Protein AF-A0AAD7HJR0-F1 (afdb_monomer)

pLDDT: mean 85.89, std 12.29, range [31.34, 96.12]

Sequence (100 aa):
TNGEIKRSKAPTATEIEALVQCRLSRERDNDGNELEFGEEWKIEKIDGWLRRLFPELFEYLDTCYGSDECHWVLVKKERQQVFVIKRQTYTGTDLVAAKG

Structure (mmCIF, N/CA/C/O backbone):
data_AF-A0AAD7HJR0-F1
#
_entry.id   AF-A0AAD7HJR0-F1
#
loop_
_atom_site.group_PDB
_atom_site.id
_atom_site.type_symbol
_atom_site.label_atom_id
_atom_site.label_alt_id
_atom_site.label_comp_id
_atom_site.label_asym_id
_atom_site.label_entity_id
_atom_site.label_seq_id
_atom_site.pdbx_PDB_ins_code
_atom_site.Cartn_x
_atom_site.Cartn_y
_atom_site.Cartn_z
_atom_site.occupancy
_atom_site.B_iso_or_equiv
_atom_site.auth_seq_id
_atom_site.auth_comp_id
_atom_site.auth_asym_id
_atom_site.auth_atom_id
_atom_site.pdbx_PDB_model_num
ATOM 1 N N . THR A 1 1 ? -12.456 -10.454 -13.459 1.00 31.34 1 THR A N 1
ATOM 2 C CA . THR A 1 1 ? -13.294 -9.813 -12.423 1.00 31.34 1 THR A CA 1
ATOM 3 C C . THR A 1 1 ? -12.566 -8.557 -12.011 1.00 31.34 1 THR A C 1
ATOM 5 O O . THR A 1 1 ? -11.606 -8.645 -11.264 1.00 31.34 1 THR A O 1
ATOM 8 N N . ASN A 1 2 ? -12.894 -7.417 -12.619 1.00 36.66 2 ASN A N 1
ATOM 9 C CA . ASN A 1 2 ? -12.124 -6.188 -12.423 1.00 36.66 2 ASN A CA 1
ATOM 10 C C . ASN A 1 2 ? -12.382 -5.687 -11.003 1.00 36.66 2 ASN A C 1
ATOM 12 O O . ASN A 1 2 ? -13.543 -5.497 -10.646 1.00 36.66 2 ASN A O 1
ATOM 16 N N . GLY A 1 3 ? -11.323 -5.546 -10.202 1.00 41.50 3 GLY A N 1
ATOM 17 C CA . GLY A 1 3 ? -11.334 -5.079 -8.812 1.00 41.50 3 GLY A CA 1
ATOM 18 C C . GLY A 1 3 ? -11.788 -3.626 -8.666 1.00 41.50 3 GLY A C 1
ATOM 19 O O . GLY A 1 3 ? -11.082 -2.791 -8.112 1.00 41.50 3 GLY A O 1
ATOM 20 N N . GLU A 1 4 ? -12.961 -3.302 -9.199 1.00 49.75 4 GLU A N 1
ATOM 21 C CA . GLU A 1 4 ? -13.607 -2.022 -9.002 1.00 49.75 4 GLU A CA 1
ATOM 22 C C . GLU A 1 4 ? -14.004 -1.921 -7.535 1.00 49.75 4 GLU A C 1
ATOM 24 O O . GLU A 1 4 ? -14.674 -2.800 -6.982 1.00 49.75 4 GLU A O 1
ATOM 29 N N . ILE A 1 5 ? -13.555 -0.844 -6.894 1.00 58.44 5 ILE A N 1
ATOM 30 C CA . ILE A 1 5 ? -13.918 -0.496 -5.527 1.00 58.44 5 ILE A CA 1
ATOM 31 C C . ILE A 1 5 ? -15.451 -0.358 -5.481 1.00 58.44 5 ILE A C 1
ATOM 33 O O . ILE A 1 5 ? -16.008 0.681 -5.824 1.00 58.44 5 ILE A O 1
ATOM 37 N N . LYS A 1 6 ? -16.150 -1.429 -5.075 1.00 51.91 6 LYS A N 1
ATOM 38 C CA . LYS A 1 6 ? -17.627 -1.514 -5.071 1.00 51.91 6 LYS A CA 1
ATOM 39 C C . LYS A 1 6 ? -18.287 -0.489 -4.149 1.00 51.91 6 LYS A C 1
ATOM 41 O O . LYS A 1 6 ? -19.475 -0.207 -4.270 1.00 51.91 6 LYS A O 1
ATOM 46 N N . ARG A 1 7 ? -17.523 0.034 -3.194 1.00 58.72 7 ARG A N 1
ATOM 47 C CA . ARG A 1 7 ? -17.920 1.096 -2.279 1.00 58.72 7 ARG A CA 1
ATOM 48 C C . ARG A 1 7 ? -16.790 2.102 -2.300 1.00 58.72 7 ARG A C 1
ATOM 50 O O . ARG A 1 7 ? -15.808 1.911 -1.599 1.00 58.72 7 ARG A O 1
ATOM 57 N N . SER A 1 8 ? -16.912 3.154 -3.102 1.00 68.31 8 SER A N 1
ATOM 58 C CA . SER A 1 8 ? -15.947 4.260 -3.192 1.00 68.31 8 SER A CA 1
ATOM 59 C C . SER A 1 8 ? -15.805 5.049 -1.884 1.00 68.31 8 SER A C 1
ATOM 61 O O . SER A 1 8 ? -15.351 6.183 -1.910 1.00 68.31 8 SER A O 1
ATOM 63 N N . LYS A 1 9 ? -16.215 4.487 -0.742 1.00 79.19 9 LYS A N 1
ATOM 64 C CA . LYS A 1 9 ? -16.154 5.084 0.581 1.00 79.19 9 LYS A CA 1
ATOM 65 C C . LYS A 1 9 ? -14.892 4.602 1.288 1.00 79.19 9 LYS A C 1
ATOM 67 O O . LYS A 1 9 ? -14.610 3.407 1.304 1.00 79.19 9 LYS A O 1
ATOM 72 N N . ALA A 1 10 ? -14.168 5.528 1.900 1.00 80.88 10 A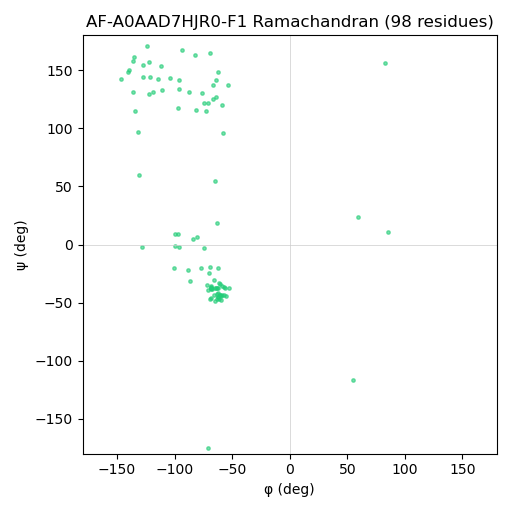LA A N 1
ATOM 73 C CA . ALA A 1 10 ? -13.035 5.198 2.751 1.00 80.88 10 ALA A CA 1
ATOM 74 C C . ALA A 1 10 ? -13.500 4.401 3.984 1.00 80.88 10 ALA A C 1
ATOM 76 O O . ALA A 1 10 ? -14.552 4.740 4.543 1.00 80.88 10 ALA A O 1
ATOM 77 N N . PRO A 1 11 ? -12.728 3.392 4.430 1.00 83.12 11 PRO A N 1
ATOM 78 C CA . PRO A 1 11 ? -12.978 2.727 5.700 1.00 83.12 11 PRO A CA 1
ATOM 79 C C . PRO A 1 11 ? -13.049 3.745 6.845 1.00 83.12 11 PRO A C 1
ATOM 81 O O . PRO A 1 11 ? -12.266 4.697 6.915 1.00 83.12 11 PRO A O 1
ATOM 84 N N . THR A 1 12 ? -14.015 3.558 7.733 1.00 85.44 12 THR A N 1
ATOM 85 C CA . THR A 1 12 ? -14.109 4.255 9.018 1.00 85.44 12 THR A CA 1
ATOM 86 C C . THR A 1 12 ? -13.003 3.787 9.967 1.00 85.44 12 THR A C 1
ATOM 88 O O . THR A 1 12 ? -12.405 2.738 9.750 1.00 85.44 12 THR A O 1
ATOM 91 N N . ALA A 1 13 ? -12.746 4.530 11.049 1.00 84.94 13 ALA A N 1
ATOM 92 C CA . ALA A 1 13 ? -11.736 4.144 12.042 1.00 84.94 13 ALA A CA 1
ATOM 93 C C . ALA A 1 13 ? -11.982 2.731 12.606 1.00 84.94 13 ALA A C 1
ATOM 95 O O . ALA A 1 13 ? -11.073 1.911 12.625 1.00 84.94 13 ALA A O 1
ATOM 96 N N . THR A 1 14 ? -13.232 2.404 12.943 1.00 87.56 14 THR A N 1
ATOM 97 C CA . THR A 1 14 ? -13.618 1.068 13.423 1.00 87.56 14 THR A CA 1
ATOM 98 C C . THR A 1 14 ? -13.390 -0.027 12.374 1.00 87.56 14 THR A C 1
ATOM 100 O O . THR A 1 14 ? -12.973 -1.131 12.712 1.00 87.56 14 THR A O 1
ATOM 103 N N . GLU A 1 15 ? -13.635 0.258 11.090 1.00 87.88 15 GLU A N 1
ATOM 104 C CA . GLU A 1 15 ? -13.332 -0.693 10.011 1.00 87.88 15 GLU A CA 1
ATOM 105 C C . GLU A 1 15 ? -11.817 -0.879 9.842 1.00 87.88 15 GLU A C 1
ATOM 107 O O . GLU A 1 15 ? -11.373 -2.000 9.611 1.00 87.88 15 GLU A O 1
ATOM 112 N N . ILE A 1 16 ? -11.016 0.181 10.002 1.00 85.88 16 ILE A N 1
ATOM 113 C CA . ILE A 1 16 ? -9.548 0.088 9.972 1.00 85.88 16 ILE A CA 1
ATOM 114 C C . ILE A 1 16 ? -9.046 -0.778 11.129 1.00 85.88 16 ILE A C 1
ATOM 116 O O . ILE A 1 16 ? -8.254 -1.684 10.889 1.00 85.88 16 ILE A O 1
ATOM 120 N N . GLU A 1 17 ? -9.532 -0.563 12.352 1.00 88.06 17 GLU A N 1
ATOM 121 C CA . GLU A 1 17 ? -9.165 -1.375 13.521 1.00 88.06 17 GLU A CA 1
ATOM 122 C C . GLU A 1 17 ? -9.475 -2.863 13.302 1.00 88.06 17 GLU A C 1
ATOM 124 O O . GLU A 1 17 ? -8.632 -3.722 13.567 1.00 88.06 17 GLU A O 1
ATOM 129 N N . ALA A 1 18 ? -10.649 -3.178 12.745 1.00 88.31 18 ALA A N 1
ATOM 130 C CA . ALA A 1 18 ? -11.009 -4.550 12.394 1.00 88.31 18 ALA A CA 1
ATOM 131 C C . ALA A 1 18 ? -10.061 -5.140 11.332 1.00 88.31 18 ALA A C 1
ATOM 133 O O . ALA A 1 18 ? -9.619 -6.282 11.454 1.00 88.31 18 ALA A O 1
ATOM 134 N N . LEU A 1 19 ? -9.689 -4.359 10.312 1.00 88.50 19 LEU A N 1
ATOM 135 C CA . LEU A 1 19 ? -8.717 -4.786 9.302 1.00 88.50 19 LEU A CA 1
ATOM 136 C C . LEU A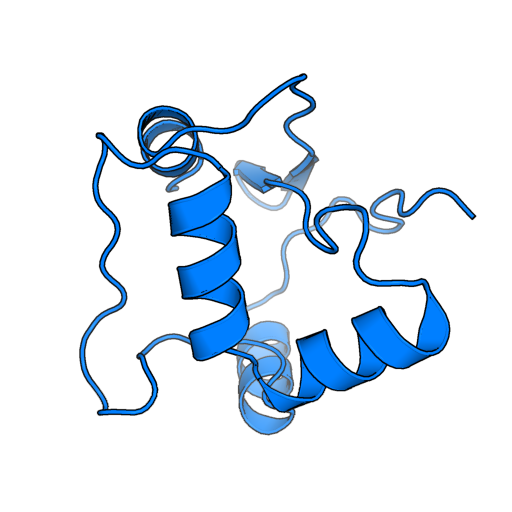 1 19 ? -7.325 -5.013 9.903 1.00 88.50 19 LEU A C 1
ATOM 138 O O . LEU A 1 19 ? -6.658 -5.971 9.515 1.00 88.50 19 LEU A O 1
ATOM 142 N N . VAL A 1 20 ? -6.893 -4.191 10.864 1.00 87.62 20 VAL A N 1
ATOM 143 C CA . VAL A 1 20 ? -5.630 -4.392 11.594 1.00 87.62 20 VAL A CA 1
ATOM 144 C C . VAL A 1 20 ? -5.665 -5.715 12.365 1.00 87.62 20 VAL A C 1
ATOM 146 O O . VAL A 1 20 ? -4.723 -6.500 12.262 1.00 87.62 20 VAL A O 1
ATOM 149 N N . GLN A 1 21 ? -6.764 -6.021 13.064 1.00 86.75 21 GLN A N 1
ATOM 150 C CA . GLN A 1 21 ? -6.934 -7.303 13.768 1.00 86.75 21 GLN A CA 1
ATOM 151 C C . GLN A 1 21 ? -6.877 -8.508 12.819 1.00 86.75 21 GLN A C 1
ATOM 153 O O . GLN A 1 21 ? -6.339 -9.555 13.175 1.00 86.75 21 GLN A O 1
ATOM 158 N N . CYS A 1 22 ? -7.377 -8.349 11.592 1.00 86.06 22 CYS A N 1
ATOM 159 C CA . CYS A 1 22 ? -7.305 -9.363 10.543 1.00 86.06 22 CYS A CA 1
ATOM 160 C C . CYS A 1 22 ? -5.986 -9.355 9.748 1.00 86.06 22 CYS A C 1
ATOM 162 O O . CYS A 1 22 ? -5.881 -10.104 8.781 1.00 86.06 22 CYS A O 1
ATOM 164 N N . ARG A 1 23 ? -4.991 -8.532 10.117 1.00 85.31 23 ARG A N 1
ATOM 165 C CA . ARG A 1 23 ? -3.715 -8.354 9.387 1.00 85.31 23 ARG A CA 1
ATOM 166 C C . ARG A 1 23 ? -3.874 -7.864 7.938 1.00 85.31 23 ARG A C 1
ATOM 168 O O . ARG A 1 23 ? -2.990 -8.062 7.111 1.00 85.31 23 ARG A O 1
ATOM 175 N N . LEU A 1 24 ? -4.987 -7.198 7.638 1.00 86.62 24 LEU A N 1
ATOM 176 C CA . LEU A 1 24 ? -5.317 -6.614 6.331 1.00 86.62 24 LEU A CA 1
ATOM 177 C C . LEU A 1 24 ? -5.054 -5.101 6.268 1.00 86.62 24 LEU A C 1
ATOM 179 O O . LEU A 1 24 ? -5.265 -4.475 5.234 1.00 86.62 24 LEU A O 1
ATOM 183 N N . SER A 1 25 ? -4.598 -4.509 7.372 1.00 89.94 25 SER A N 1
ATOM 184 C CA . SER A 1 25 ? -4.127 -3.127 7.459 1.00 89.94 25 SER A CA 1
ATOM 185 C C . SER A 1 25 ? -2.891 -3.063 8.356 1.00 89.94 25 SER A C 1
ATOM 187 O O . SER A 1 25 ? -2.736 -3.879 9.269 1.00 89.94 25 SER A O 1
ATOM 189 N N . ARG A 1 26 ? -2.001 -2.103 8.093 1.00 88.75 26 ARG A N 1
ATOM 190 C CA . ARG A 1 26 ? -0.760 -1.876 8.843 1.00 88.75 26 ARG A CA 1
ATOM 191 C C . ARG A 1 26 ? -0.589 -0.386 9.105 1.00 88.75 26 ARG A C 1
ATOM 193 O O . ARG A 1 26 ? -0.667 0.411 8.178 1.00 88.75 26 ARG A O 1
ATOM 200 N N . GLU A 1 27 ? -0.306 -0.040 10.356 1.00 88.31 27 GLU A N 1
ATOM 201 C CA . GLU A 1 27 ? 0.150 1.303 10.755 1.00 88.31 27 GLU A CA 1
ATOM 202 C C . GLU A 1 27 ? 1.668 1.352 10.976 1.00 88.31 27 GLU A C 1
ATOM 204 O O . GLU A 1 27 ? 2.276 2.418 10.952 1.00 88.31 27 GLU A O 1
ATOM 209 N N . ARG A 1 28 ? 2.275 0.180 11.193 1.00 90.38 28 ARG A N 1
ATOM 210 C CA . ARG A 1 28 ? 3.700 -0.035 11.446 1.00 90.38 28 ARG A CA 1
ATOM 211 C C . ARG A 1 28 ? 4.190 -1.232 10.644 1.00 90.38 28 ARG A C 1
ATOM 213 O O . ARG A 1 28 ? 3.385 -2.088 10.256 1.00 90.38 28 ARG A O 1
ATOM 220 N N . ASP A 1 29 ? 5.492 -1.287 10.402 1.00 90.00 29 ASP A N 1
ATOM 221 C CA . ASP A 1 29 ? 6.125 -2.443 9.769 1.00 90.00 29 ASP A CA 1
ATOM 222 C C . ASP A 1 29 ? 6.157 -3.672 10.708 1.00 90.00 29 ASP A C 1
ATOM 224 O O . ASP A 1 29 ? 5.577 -3.675 11.798 1.00 90.00 29 ASP A O 1
ATOM 228 N N . ASN A 1 30 ? 6.802 -4.758 10.272 1.00 85.69 30 ASN A N 1
ATOM 229 C CA . ASN A 1 30 ? 6.917 -5.980 11.078 1.00 85.69 30 ASN A CA 1
ATOM 230 C C . ASN A 1 30 ? 7.831 -5.824 12.303 1.00 85.69 30 ASN A C 1
ATOM 232 O O . ASN A 1 30 ? 7.722 -6.623 13.230 1.00 85.69 30 ASN A O 1
ATOM 236 N N . ASP A 1 31 ? 8.695 -4.811 12.307 1.00 88.38 31 ASP A N 1
ATOM 237 C CA . ASP A 1 31 ? 9.655 -4.517 13.369 1.00 88.38 31 ASP A CA 1
ATOM 238 C C . ASP A 1 31 ? 9.111 -3.453 14.350 1.00 88.38 31 ASP A C 1
ATOM 240 O O . ASP A 1 31 ? 9.744 -3.133 15.355 1.00 88.38 31 ASP A O 1
ATOM 244 N N . GLY A 1 32 ? 7.906 -2.928 14.095 1.00 89.00 32 GLY A N 1
ATOM 245 C CA . GLY A 1 32 ? 7.243 -1.919 14.917 1.00 89.00 32 GLY A CA 1
ATOM 246 C C . GLY A 1 32 ? 7.644 -0.476 14.598 1.00 89.00 32 GLY A C 1
ATOM 247 O O . GLY A 1 32 ? 7.267 0.424 15.359 1.00 89.00 32 GLY A O 1
ATOM 248 N N . ASN A 1 33 ? 8.358 -0.238 13.498 1.00 90.69 33 ASN A N 1
ATOM 249 C CA . ASN A 1 33 ? 8.725 1.096 13.029 1.00 90.69 33 ASN A CA 1
ATOM 250 C C . ASN A 1 33 ? 7.587 1.749 12.239 1.00 90.69 33 ASN A C 1
ATOM 252 O O . ASN A 1 33 ? 6.648 1.087 11.783 1.00 90.69 33 ASN A O 1
ATOM 256 N N . GLU A 1 34 ? 7.680 3.067 12.072 1.00 91.88 34 GLU A N 1
ATOM 257 C CA . GLU A 1 34 ? 6.781 3.809 11.192 1.00 91.88 34 GLU A CA 1
ATOM 258 C C . GLU A 1 34 ? 6.932 3.346 9.738 1.00 91.88 34 GLU A C 1
ATOM 260 O O . GLU A 1 34 ? 7.999 2.922 9.293 1.00 91.88 34 GLU A O 1
ATOM 265 N N . LEU A 1 35 ? 5.831 3.407 8.989 1.00 91.56 35 LEU A N 1
ATOM 266 C CA . LEU A 1 35 ? 5.845 3.073 7.572 1.00 91.56 35 LEU A CA 1
ATOM 267 C C . LEU A 1 35 ? 6.547 4.177 6.778 1.00 91.56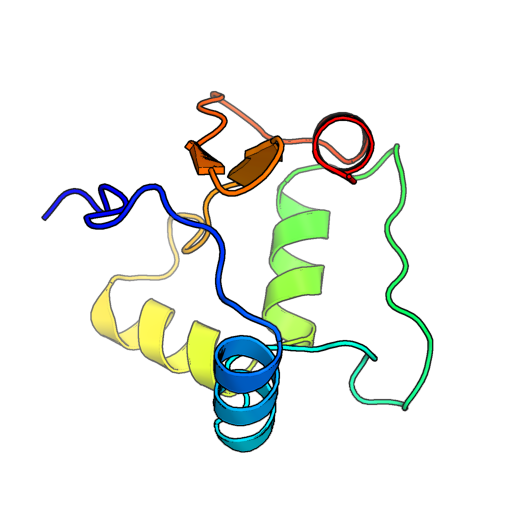 35 LEU A C 1
ATOM 269 O O . LEU A 1 35 ? 6.037 5.290 6.652 1.00 91.56 35 LEU A O 1
ATOM 273 N N . GLU A 1 36 ? 7.683 3.830 6.185 1.00 90.94 36 GLU A N 1
ATOM 274 C CA . GLU A 1 36 ? 8.476 4.729 5.353 1.00 90.94 36 GLU A CA 1
ATOM 275 C C . GLU A 1 36 ? 8.503 4.262 3.895 1.00 90.94 36 GLU A C 1
ATOM 277 O O . GLU A 1 36 ? 8.585 3.067 3.600 1.00 90.94 36 GLU A O 1
ATOM 282 N N . PHE A 1 37 ? 8.466 5.228 2.977 1.00 91.50 37 PHE A N 1
ATOM 283 C CA . PHE A 1 37 ? 8.660 5.015 1.547 1.00 91.50 37 PHE A CA 1
ATOM 284 C C . PHE A 1 37 ? 9.492 6.153 0.948 1.00 91.50 37 PHE A C 1
ATOM 286 O O . PHE A 1 37 ? 9.433 7.288 1.421 1.00 91.50 37 PHE A O 1
ATOM 293 N N . GLY A 1 38 ? 10.276 5.843 -0.085 1.00 92.31 38 GLY A N 1
ATOM 294 C CA . GLY A 1 38 ? 11.121 6.808 -0.792 1.00 92.31 38 GLY A CA 1
ATOM 295 C C . GLY A 1 38 ? 10.440 7.348 -2.044 1.00 92.31 38 GLY A C 1
ATOM 296 O O . GLY A 1 38 ? 9.765 6.607 -2.761 1.00 92.31 38 GLY A O 1
ATOM 297 N N . GLU A 1 39 ? 10.621 8.636 -2.330 1.00 94.25 39 GLU A N 1
ATOM 298 C CA . GLU A 1 39 ? 10.075 9.279 -3.531 1.00 94.25 39 GLU A CA 1
ATOM 299 C C . GLU A 1 39 ? 10.720 8.727 -4.816 1.00 94.25 39 GLU A C 1
ATOM 301 O O . GLU A 1 39 ? 10.070 8.601 -5.854 1.00 94.25 39 GLU A O 1
ATOM 306 N N . GLU A 1 40 ? 11.979 8.307 -4.723 1.00 95.62 40 GLU A N 1
ATOM 307 C CA . GLU A 1 40 ? 12.775 7.717 -5.797 1.00 95.62 40 GLU A CA 1
ATOM 308 C C . GLU A 1 40 ? 12.395 6.266 -6.134 1.00 95.62 40 GLU A C 1
ATOM 310 O O . GLU A 1 40 ? 12.974 5.662 -7.044 1.00 95.62 40 GLU A O 1
ATOM 315 N N . TRP A 1 41 ? 11.447 5.675 -5.400 1.00 96.12 41 TRP A N 1
ATOM 316 C CA . TRP A 1 41 ? 11.075 4.279 -5.589 1.00 96.12 41 TRP A CA 1
ATOM 317 C C . TRP A 1 41 ? 10.409 4.045 -6.942 1.00 96.12 41 TRP A C 1
ATOM 319 O O . TRP A 1 41 ? 9.534 4.789 -7.388 1.00 96.12 41 TRP A O 1
ATOM 329 N N . LYS A 1 42 ? 10.807 2.944 -7.575 1.00 94.88 42 LYS A N 1
ATOM 330 C CA . LYS A 1 42 ? 10.125 2.370 -8.736 1.00 94.88 42 LYS A CA 1
ATOM 331 C C . LYS A 1 42 ? 9.133 1.299 -8.290 1.00 94.88 42 LYS A C 1
ATOM 333 O O . LYS A 1 42 ? 9.180 0.849 -7.143 1.00 94.88 42 LYS A O 1
ATOM 338 N N . ILE A 1 43 ? 8.268 0.874 -9.208 1.00 94.19 43 ILE A N 1
ATOM 339 C CA . ILE A 1 43 ? 7.186 -0.079 -8.940 1.00 94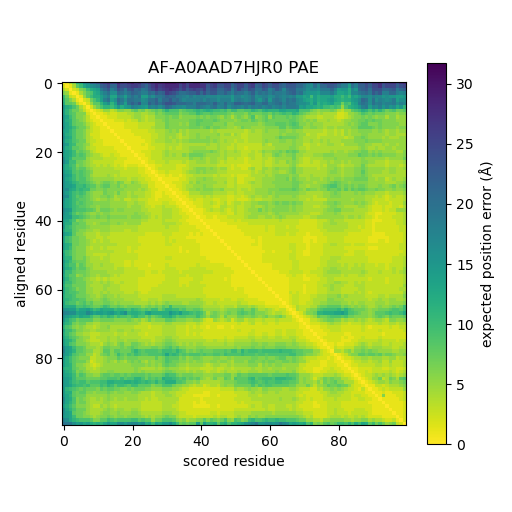.19 43 ILE A CA 1
ATOM 340 C C . ILE A 1 43 ? 7.675 -1.372 -8.275 1.00 94.19 43 ILE A C 1
ATOM 342 O O . ILE A 1 43 ? 7.029 -1.849 -7.351 1.00 94.19 43 ILE A O 1
ATOM 346 N N . GLU A 1 44 ? 8.853 -1.882 -8.641 1.00 94.25 44 GLU A N 1
ATOM 347 C CA . GLU A 1 44 ? 9.412 -3.120 -8.084 1.00 94.25 44 GLU A CA 1
ATOM 348 C C . GLU A 1 44 ? 9.799 -2.951 -6.610 1.00 94.25 44 GLU A C 1
ATOM 350 O O . GLU A 1 44 ? 9.634 -3.856 -5.791 1.00 94.25 44 GLU A O 1
ATOM 355 N N . LYS A 1 45 ? 10.300 -1.762 -6.248 1.00 95.31 45 LYS A N 1
ATOM 356 C CA . LYS A 1 45 ? 10.649 -1.434 -4.863 1.00 95.31 45 LYS A CA 1
ATOM 357 C C . LYS A 1 45 ? 9.395 -1.270 -4.006 1.00 95.31 45 LYS A C 1
ATOM 359 O O . LYS A 1 45 ? 9.392 -1.728 -2.866 1.00 95.31 45 LYS A O 1
ATOM 364 N N . ILE A 1 46 ? 8.348 -0.659 -4.565 1.00 95.31 46 ILE A N 1
ATOM 365 C CA . ILE A 1 46 ? 7.039 -0.507 -3.913 1.00 95.31 46 ILE A CA 1
ATOM 366 C C . ILE A 1 46 ? 6.398 -1.880 -3.695 1.00 95.31 46 ILE A C 1
ATOM 368 O O . ILE A 1 46 ? 5.978 -2.187 -2.582 1.00 95.31 46 ILE A O 1
ATOM 372 N N . ASP A 1 47 ? 6.374 -2.724 -4.725 1.00 95.00 47 ASP A N 1
ATOM 373 C CA . ASP A 1 47 ? 5.806 -4.070 -4.655 1.00 95.00 47 ASP A CA 1
ATOM 374 C C . ASP A 1 47 ? 6.538 -4.936 -3.619 1.00 95.00 47 ASP A C 1
ATOM 376 O O . ASP A 1 47 ? 5.914 -5.507 -2.726 1.00 95.00 47 ASP A O 1
ATOM 380 N N . GLY A 1 48 ? 7.876 -4.934 -3.637 1.00 94.38 48 GLY A N 1
ATOM 381 C CA . GLY A 1 48 ? 8.680 -5.633 -2.633 1.00 94.38 48 GLY A CA 1
ATOM 382 C C . GLY A 1 48 ? 8.469 -5.114 -1.204 1.00 94.38 48 GLY A C 1
ATOM 383 O O . GLY A 1 48 ? 8.520 -5.890 -0.246 1.00 94.38 48 GLY A O 1
ATOM 384 N N . TRP A 1 49 ? 8.209 -3.814 -1.040 1.00 94.69 49 TRP A N 1
AT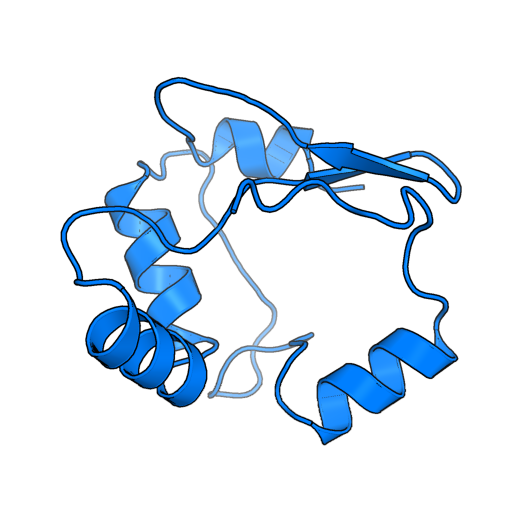OM 385 C CA . TRP A 1 49 ? 7.856 -3.231 0.254 1.00 94.69 49 TRP A CA 1
ATOM 386 C C . TRP A 1 49 ? 6.473 -3.698 0.732 1.00 94.69 49 TRP A C 1
ATOM 388 O O . TRP A 1 49 ? 6.354 -4.165 1.864 1.00 94.69 49 TRP A O 1
ATOM 398 N N . LEU A 1 50 ? 5.452 -3.686 -0.131 1.00 94.31 50 LEU A N 1
ATOM 399 C CA . LEU A 1 50 ? 4.106 -4.176 0.199 1.00 94.31 50 LEU A CA 1
ATOM 400 C C . LEU A 1 50 ? 4.091 -5.675 0.527 1.00 94.31 50 LEU A C 1
ATOM 402 O O . LEU A 1 50 ? 3.485 -6.080 1.521 1.00 94.31 50 LEU A O 1
ATOM 406 N N . ARG A 1 51 ? 4.822 -6.489 -0.243 1.00 94.44 51 ARG A N 1
ATOM 407 C CA . ARG A 1 51 ? 5.005 -7.927 0.014 1.00 94.44 51 ARG A CA 1
ATOM 408 C C . ARG A 1 51 ? 5.635 -8.194 1.378 1.00 94.44 51 ARG A C 1
ATOM 410 O O . ARG A 1 51 ? 5.260 -9.146 2.052 1.00 94.44 51 ARG A O 1
ATOM 417 N N . ARG A 1 52 ? 6.554 -7.334 1.828 1.00 93.44 52 ARG A N 1
ATOM 418 C CA . ARG A 1 52 ? 7.132 -7.428 3.177 1.00 93.44 52 ARG A CA 1
ATOM 419 C C . ARG A 1 52 ? 6.111 -7.101 4.266 1.00 93.44 52 ARG A C 1
ATOM 421 O O . ARG A 1 52 ? 6.143 -7.729 5.320 1.00 93.44 52 ARG A O 1
ATOM 428 N N . LEU A 1 53 ? 5.222 -6.136 4.036 1.00 93.62 53 LEU A N 1
ATOM 429 C CA . LEU A 1 53 ? 4.192 -5.744 5.007 1.00 93.62 53 LEU A CA 1
ATOM 430 C C . LEU A 1 53 ? 3.083 -6.797 5.158 1.00 93.62 53 LEU A C 1
ATOM 432 O O . LEU A 1 53 ? 2.564 -7.001 6.263 1.00 93.62 53 LEU A O 1
ATOM 436 N N . PHE A 1 54 ? 2.746 -7.480 4.062 1.00 93.38 54 PHE A N 1
ATOM 437 C CA . PHE A 1 54 ? 1.650 -8.447 3.992 1.00 93.38 54 PHE A CA 1
ATOM 438 C C . PHE A 1 54 ? 2.081 -9.780 3.348 1.00 93.38 54 PHE A C 1
ATOM 440 O O . PHE A 1 54 ? 1.502 -10.181 2.338 1.00 93.38 54 PHE A O 1
ATOM 447 N N . PRO A 1 55 ? 3.072 -10.495 3.911 1.00 92.81 55 PRO A N 1
ATOM 448 C CA . PRO A 1 55 ? 3.668 -11.663 3.258 1.00 92.81 55 PRO A CA 1
ATOM 449 C C . PRO A 1 55 ? 2.643 -12.769 2.982 1.00 92.81 55 PRO A C 1
ATOM 451 O O . PRO A 1 55 ? 2.529 -13.223 1.849 1.00 92.81 55 PRO A O 1
ATOM 454 N N . GLU A 1 56 ? 1.829 -13.123 3.982 1.00 91.88 56 GLU A N 1
ATOM 455 C CA . GLU A 1 56 ? 0.793 -14.165 3.875 1.00 91.88 56 GLU A CA 1
ATOM 456 C C . GLU A 1 56 ? -0.277 -13.812 2.821 1.00 91.88 56 GLU A C 1
ATOM 458 O O . GLU A 1 56 ? -0.753 -14.674 2.084 1.00 91.88 56 GLU A O 1
ATOM 463 N N . LEU A 1 57 ? -0.647 -12.528 2.722 1.00 92.06 57 LEU A N 1
ATOM 464 C CA . LEU A 1 57 ? -1.640 -12.062 1.752 1.00 92.06 57 LEU A CA 1
ATOM 465 C C . LEU A 1 57 ? -1.100 -12.158 0.326 1.00 92.06 57 LEU A C 1
ATOM 467 O O . LEU A 1 57 ? -1.800 -12.641 -0.559 1.00 92.06 57 LEU A O 1
ATOM 471 N N . PHE A 1 58 ? 0.130 -11.698 0.098 1.00 93.81 58 PHE A N 1
ATOM 472 C CA . PHE A 1 58 ? 0.732 -11.750 -1.231 1.00 93.81 58 PHE A CA 1
ATOM 473 C C . PHE A 1 58 ? 1.035 -13.186 -1.662 1.00 93.81 58 PHE A C 1
ATOM 475 O O . PHE A 1 58 ? 0.757 -13.512 -2.806 1.00 93.81 58 PHE A O 1
ATOM 482 N N . GLU A 1 59 ? 1.480 -14.063 -0.757 1.00 94.06 59 GLU A N 1
ATOM 483 C CA . GLU A 1 59 ? 1.658 -15.493 -1.052 1.00 94.06 59 GLU A CA 1
ATOM 484 C C . GLU A 1 59 ? 0.341 -16.151 -1.497 1.00 94.06 59 GLU A C 1
ATOM 486 O O . GLU A 1 59 ? 0.298 -16.893 -2.485 1.00 94.06 59 GLU A O 1
ATOM 491 N N . TYR A 1 60 ? -0.761 -15.840 -0.809 1.00 93.50 60 TYR A N 1
ATOM 492 C CA . TYR A 1 60 ? -2.088 -16.308 -1.201 1.00 93.50 60 TYR A CA 1
ATOM 493 C C . TYR A 1 60 ? -2.505 -15.779 -2.581 1.00 93.50 60 TYR A C 1
ATOM 495 O O . TYR A 1 60 ? -3.021 -16.540 -3.404 1.00 93.50 60 TYR A O 1
ATOM 503 N N . LEU A 1 61 ? -2.287 -14.486 -2.843 1.00 93.25 61 LEU A N 1
ATOM 504 C CA . LEU A 1 61 ? -2.636 -13.856 -4.117 1.00 93.25 61 LEU A CA 1
ATOM 505 C C . LEU A 1 61 ? -1.798 -14.418 -5.273 1.00 93.25 61 LEU A C 1
ATOM 507 O O . LEU A 1 61 ? -2.385 -14.783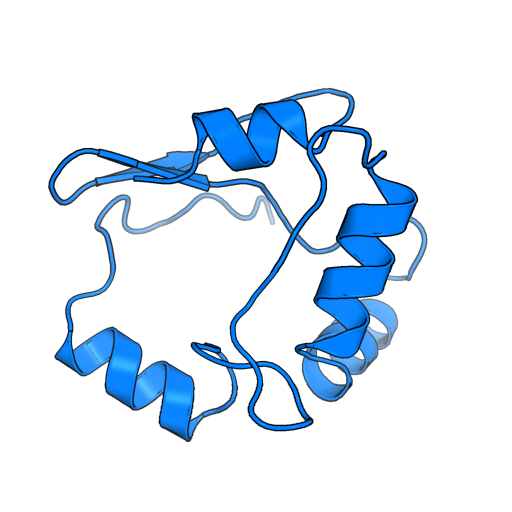 -6.290 1.00 93.25 61 LEU A O 1
ATOM 511 N N . ASP A 1 62 ? -0.490 -14.599 -5.081 1.00 94.69 62 ASP A N 1
ATOM 512 C CA . ASP A 1 62 ? 0.402 -15.203 -6.077 1.00 94.69 62 ASP A CA 1
ATOM 513 C C . ASP A 1 62 ? -0.049 -16.635 -6.403 1.00 94.69 62 ASP A C 1
ATOM 515 O O . ASP A 1 62 ? -0.121 -17.028 -7.567 1.00 94.69 62 ASP A O 1
ATOM 519 N N . THR A 1 63 ? -0.415 -17.416 -5.380 1.00 94.44 63 THR A N 1
ATOM 520 C CA . THR A 1 63 ? -0.892 -18.799 -5.549 1.00 94.44 63 THR A CA 1
ATOM 521 C C . THR A 1 63 ? -2.203 -18.858 -6.336 1.00 94.44 63 THR A C 1
ATOM 523 O O . THR A 1 63 ? -2.421 -19.776 -7.126 1.00 94.44 63 THR A O 1
ATOM 526 N N . CYS A 1 64 ? -3.096 -17.892 -6.114 1.00 93.81 64 CYS A N 1
ATOM 527 C CA . CYS A 1 64 ? -4.429 -17.886 -6.713 1.00 93.81 64 CYS A CA 1
ATOM 528 C C . CYS A 1 64 ? -4.472 -17.245 -8.107 1.00 93.81 64 CYS A C 1
ATOM 530 O O . CYS A 1 64 ? -5.312 -17.631 -8.922 1.00 93.81 64 CYS A O 1
ATOM 532 N N . TYR A 1 65 ? -3.615 -16.256 -8.371 1.00 91.56 65 TYR A N 1
ATOM 533 C CA . TYR A 1 65 ? -3.711 -15.381 -9.545 1.00 91.56 65 TYR A CA 1
ATOM 534 C C . TYR A 1 65 ? -2.411 -15.274 -10.360 1.00 91.56 65 TYR A C 1
ATOM 536 O O . TYR A 1 65 ? -2.430 -14.642 -11.414 1.00 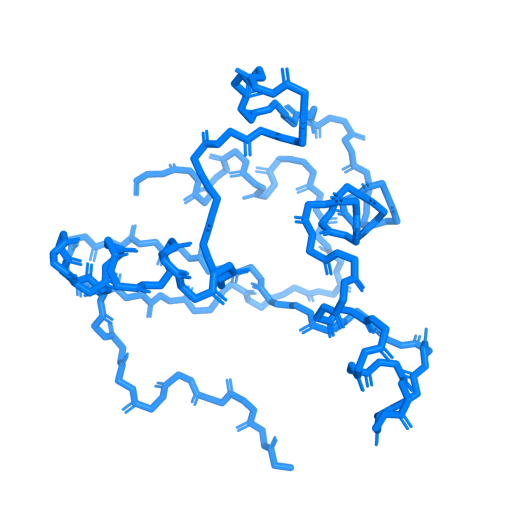91.56 65 TYR A O 1
ATOM 544 N N . GLY A 1 66 ? -1.325 -15.923 -9.928 1.00 90.56 66 GLY A N 1
ATOM 545 C CA . GLY A 1 66 ? -0.002 -15.848 -10.555 1.00 90.56 66 GLY A CA 1
ATOM 546 C C . GLY A 1 66 ? 0.789 -14.612 -10.120 1.00 90.56 66 GLY A C 1
ATOM 547 O O . GLY A 1 66 ? 0.211 -13.611 -9.722 1.00 90.56 66 GLY A O 1
ATOM 548 N N . SER A 1 67 ? 2.117 -14.668 -10.211 1.00 86.69 67 SER A N 1
ATOM 549 C CA . SER A 1 67 ? 3.024 -13.619 -9.708 1.00 86.69 67 SER A CA 1
ATOM 550 C C . SER A 1 67 ? 3.499 -12.623 -10.776 1.00 86.69 67 SER A C 1
ATOM 552 O O . SER A 1 67 ? 4.431 -11.857 -10.531 1.00 86.69 67 SER A O 1
ATOM 554 N N . ASP A 1 68 ? 2.926 -12.672 -11.980 1.00 78.75 68 ASP A N 1
ATOM 555 C CA . ASP A 1 68 ? 3.422 -11.919 -13.143 1.00 78.75 68 ASP A CA 1
ATOM 556 C C . ASP A 1 68 ? 3.040 -10.427 -13.098 1.00 78.75 68 ASP A C 1
ATOM 558 O O . ASP A 1 68 ? 3.682 -9.598 -13.744 1.00 78.75 68 ASP A O 1
ATOM 562 N N . GLU A 1 69 ? 2.014 -10.069 -12.317 1.00 80.19 69 GLU A N 1
ATOM 563 C CA . GLU A 1 69 ? 1.514 -8.700 -12.164 1.00 80.19 69 GLU A CA 1
ATOM 564 C C . GLU A 1 69 ? 1.434 -8.281 -10.687 1.00 80.19 69 GLU A C 1
ATOM 566 O O . GLU A 1 69 ? 1.269 -9.099 -9.783 1.00 80.19 69 GLU A O 1
ATOM 571 N N . CYS A 1 70 ? 1.514 -6.971 -10.426 1.00 87.69 70 CYS A N 1
ATOM 572 C CA . CYS A 1 70 ? 1.295 -6.420 -9.088 1.00 87.69 70 CYS A CA 1
ATOM 573 C C . CYS A 1 70 ? -0.152 -6.668 -8.628 1.00 87.69 70 CYS A C 1
ATOM 575 O O . CYS A 1 70 ? -1.105 -6.250 -9.286 1.00 87.69 70 CYS A O 1
ATOM 577 N N . HIS A 1 71 ? -0.329 -7.257 -7.444 1.00 90.31 71 HIS A N 1
ATOM 578 C CA . HIS A 1 71 ? -1.653 -7.535 -6.867 1.00 90.31 71 HIS A CA 1
ATOM 579 C C . HIS A 1 71 ? -2.333 -6.338 -6.192 1.00 90.31 71 HIS A C 1
ATOM 581 O O . HIS A 1 71 ? -3.380 -6.476 -5.556 1.00 90.31 71 HIS A O 1
ATOM 587 N N . TRP A 1 72 ? -1.738 -5.157 -6.299 1.00 91.38 72 TRP A N 1
ATOM 588 C CA . TRP A 1 72 ? -2.194 -3.948 -5.634 1.00 91.38 72 TRP A CA 1
ATOM 589 C C . TRP A 1 72 ? -2.475 -2.845 -6.648 1.00 91.38 72 TRP A C 1
ATOM 591 O O . TRP A 1 72 ? -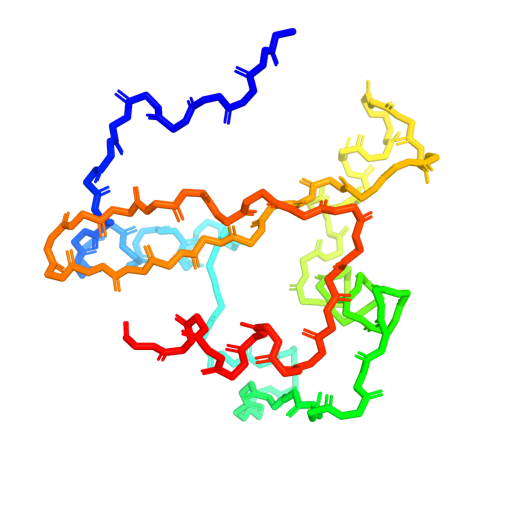1.947 -2.813 -7.758 1.00 91.38 72 TRP A O 1
ATOM 601 N N . VAL A 1 73 ? -3.316 -1.903 -6.235 1.00 90.44 73 VAL A N 1
ATOM 602 C CA . VAL A 1 73 ? -3.571 -0.663 -6.965 1.00 90.44 73 VAL A CA 1
ATOM 603 C C . VAL A 1 73 ? -3.377 0.507 -6.021 1.00 90.44 73 VAL A C 1
ATOM 605 O O . VAL A 1 73 ? -3.710 0.420 -4.837 1.00 90.44 73 VAL A O 1
ATOM 608 N N . LEU A 1 74 ? -2.847 1.611 -6.540 1.00 91.00 74 LEU A N 1
ATOM 609 C CA . LEU A 1 74 ? -2.733 2.825 -5.753 1.00 91.00 74 LEU A CA 1
ATOM 610 C C . LEU A 1 74 ? -4.099 3.498 -5.649 1.00 91.00 74 LEU A C 1
ATOM 612 O O . LEU A 1 74 ? -4.780 3.734 -6.651 1.00 91.00 74 LEU A O 1
ATOM 616 N N . VAL A 1 75 ? -4.483 3.840 -4.426 1.00 89.62 75 VAL A N 1
ATOM 617 C CA . VAL A 1 75 ? -5.717 4.565 -4.155 1.00 89.62 75 VAL A CA 1
ATOM 618 C C . VAL A 1 75 ? -5.422 5.867 -3.432 1.00 89.62 75 VAL A C 1
ATOM 620 O O . VAL A 1 75 ? -4.531 5.931 -2.590 1.00 89.62 75 VAL A O 1
ATOM 623 N N . LYS A 1 76 ? -6.192 6.905 -3.747 1.00 88.19 76 LYS A N 1
ATOM 624 C CA . LYS A 1 76 ? -6.172 8.185 -3.043 1.00 88.19 76 LYS A CA 1
ATOM 625 C C . LYS A 1 76 ? -7.465 8.364 -2.276 1.00 88.19 76 LYS A C 1
ATOM 627 O O . LYS A 1 76 ? -8.550 8.170 -2.827 1.00 88.19 76 LYS A O 1
ATOM 632 N N . LYS A 1 77 ? -7.345 8.770 -1.018 1.00 85.31 77 LYS A N 1
ATOM 633 C CA . LYS A 1 77 ? -8.478 9.207 -0.214 1.00 85.31 77 LYS A CA 1
ATOM 634 C C . LYS A 1 77 ? -8.708 10.698 -0.442 1.00 85.31 77 LYS A C 1
ATOM 636 O O . LYS A 1 77 ? -7.790 11.505 -0.365 1.00 85.31 77 LYS A O 1
ATOM 641 N N . GLU A 1 78 ? -9.952 11.071 -0.699 1.00 84.12 78 GLU A N 1
ATOM 642 C CA . GLU A 1 78 ? -10.383 12.463 -0.701 1.00 84.12 78 GLU A CA 1
ATOM 643 C C . GLU A 1 78 ? -11.696 12.564 0.076 1.00 84.12 78 GLU A C 1
ATOM 645 O O . GLU A 1 78 ? -12.723 11.985 -0.287 1.00 84.12 78 GLU A O 1
ATOM 650 N N . ARG A 1 79 ? -11.652 13.272 1.210 1.00 82.69 79 ARG A N 1
ATOM 651 C CA . ARG A 1 79 ? -12.742 13.311 2.198 1.00 82.69 79 ARG A CA 1
ATOM 652 C C . ARG A 1 79 ? -13.121 11.893 2.656 1.00 82.69 79 ARG A C 1
ATOM 654 O O . ARG A 1 79 ? -12.315 11.208 3.279 1.00 82.69 79 ARG A O 1
ATOM 661 N N . GLN A 1 80 ? -14.351 11.463 2.382 1.00 80.69 80 GLN A N 1
ATOM 662 C CA . GLN A 1 80 ? -14.851 10.126 2.708 1.00 80.69 80 GLN A CA 1
ATOM 663 C C . GLN A 1 80 ? -14.818 9.180 1.506 1.00 80.69 80 GLN A C 1
ATOM 665 O O . GLN A 1 80 ? -15.386 8.095 1.594 1.00 80.69 80 GLN A O 1
ATOM 670 N N . GLN A 1 81 ? -14.198 9.580 0.393 1.00 82.56 81 GLN A N 1
ATOM 671 C CA . GLN A 1 81 ? -14.161 8.793 -0.830 1.00 82.56 81 GLN A CA 1
ATOM 672 C C . GLN A 1 81 ? -12.760 8.272 -1.148 1.00 82.56 81 GLN A C 1
ATOM 674 O O . GLN A 1 81 ? -11.762 8.856 -0.733 1.00 82.56 81 GLN A O 1
ATOM 679 N N . VAL A 1 82 ? -12.704 7.156 -1.872 1.00 85.31 82 VAL A N 1
ATOM 680 C CA . VAL A 1 82 ? -11.477 6.512 -2.344 1.00 85.31 82 VAL A CA 1
ATOM 681 C C . VAL A 1 82 ? -11.527 6.407 -3.860 1.00 85.31 82 VAL A C 1
ATOM 683 O O . VAL A 1 82 ? -12.500 5.904 -4.426 1.00 85.31 82 VAL A O 1
ATOM 686 N N . PHE A 1 83 ? -10.453 6.854 -4.501 1.00 83.88 83 PHE A N 1
ATOM 687 C CA . PHE A 1 83 ? -10.289 6.868 -5.947 1.00 83.88 83 PHE A CA 1
ATOM 688 C C . PHE A 1 83 ? -9.100 6.004 -6.339 1.00 83.88 83 PHE A C 1
ATOM 690 O O . PHE A 1 83 ? -8.016 6.153 -5.780 1.00 83.88 83 PHE A O 1
ATOM 697 N N . VAL A 1 84 ? -9.286 5.124 -7.322 1.00 86.94 84 VAL A N 1
ATOM 698 C CA . VAL A 1 84 ? -8.174 4.372 -7.914 1.00 86.94 84 VAL A CA 1
ATOM 699 C C . VAL A 1 84 ? -7.379 5.310 -8.813 1.00 86.94 84 VAL A C 1
ATOM 701 O O . VAL A 1 84 ? -7.921 5.860 -9.774 1.00 86.94 84 VAL A O 1
ATOM 704 N N . ILE A 1 85 ? -6.089 5.459 -8.533 1.00 86.75 85 ILE A N 1
ATOM 705 C CA . ILE A 1 85 ? -5.154 6.104 -9.448 1.00 86.75 85 ILE A CA 1
ATOM 706 C C . ILE A 1 85 ? -4.758 5.045 -10.475 1.00 86.75 85 ILE A C 1
ATOM 708 O O . ILE A 1 85 ? -4.152 4.047 -10.112 1.00 86.75 85 ILE A O 1
ATOM 712 N N . LYS A 1 86 ? -5.108 5.245 -11.751 1.00 83.81 86 LYS A N 1
ATOM 713 C CA . LYS A 1 86 ? -4.707 4.347 -12.845 1.00 83.81 86 LYS A CA 1
ATOM 714 C C . LYS A 1 86 ? -3.479 4.909 -13.556 1.00 83.81 86 LYS A C 1
ATOM 716 O O . LYS A 1 86 ? -3.567 5.973 -14.167 1.00 83.81 86 LYS A O 1
ATOM 721 N N . ARG A 1 87 ? -2.357 4.186 -13.520 1.00 80.31 87 ARG A N 1
ATOM 722 C CA . ARG A 1 87 ? -1.154 4.487 -14.316 1.00 80.31 87 ARG A CA 1
ATOM 723 C C . ARG A 1 87 ? -0.575 3.231 -14.962 1.00 80.31 87 ARG A C 1
ATOM 725 O O . ARG A 1 87 ? -0.871 2.124 -14.532 1.00 80.31 87 ARG A O 1
ATOM 732 N N . GLN A 1 88 ? 0.262 3.429 -15.984 1.00 81.75 88 GLN A N 1
ATOM 733 C CA . GLN A 1 88 ? 1.065 2.353 -16.582 1.00 81.75 88 GLN A CA 1
ATOM 734 C C . GLN A 1 88 ? 2.155 1.855 -15.623 1.00 81.75 88 GLN A C 1
ATOM 736 O O . GLN A 1 88 ? 2.461 0.670 -15.586 1.00 81.75 88 GLN A O 1
ATOM 741 N N . THR A 1 89 ? 2.735 2.758 -14.834 1.00 86.94 89 THR A N 1
ATOM 742 C CA . THR A 1 89 ? 3.724 2.447 -13.799 1.00 86.94 89 THR A CA 1
ATOM 743 C C . THR A 1 89 ? 3.529 3.422 -12.646 1.00 86.94 89 THR A C 1
ATOM 745 O O . THR A 1 89 ? 3.214 4.589 -12.884 1.00 86.94 89 THR A O 1
ATOM 748 N N . TYR A 1 90 ? 3.702 2.938 -11.417 1.00 91.19 90 TYR A N 1
ATOM 749 C CA . TYR A 1 90 ? 3.643 3.748 -10.201 1.00 91.19 90 TYR A CA 1
ATOM 750 C C . TYR A 1 90 ? 5.050 4.009 -9.664 1.00 91.19 90 TYR A C 1
ATOM 752 O O . TYR A 1 90 ? 5.910 3.124 -9.711 1.00 91.19 90 TYR A O 1
ATOM 760 N N . THR A 1 91 ? 5.274 5.207 -9.132 1.00 94.25 91 THR A N 1
ATOM 761 C CA . THR A 1 91 ? 6.535 5.596 -8.485 1.00 94.25 91 THR A CA 1
ATOM 762 C C . THR A 1 91 ? 6.321 6.080 -7.053 1.00 94.25 91 THR A C 1
ATOM 764 O O . THR A 1 91 ? 5.193 6.293 -6.605 1.00 94.25 91 THR A O 1
ATOM 767 N N . GLY A 1 92 ? 7.414 6.283 -6.318 1.00 92.81 92 GLY A N 1
ATOM 768 C CA . GLY A 1 92 ? 7.387 6.894 -4.994 1.00 92.81 92 GLY A CA 1
ATOM 769 C C . GLY A 1 92 ? 6.726 8.273 -4.999 1.00 92.81 92 GLY A C 1
ATOM 770 O O . GLY A 1 92 ? 5.934 8.575 -4.111 1.00 92.81 92 GLY A O 1
ATOM 771 N N . THR A 1 93 ? 6.939 9.076 -6.043 1.00 93.19 93 THR A N 1
ATOM 772 C CA . THR A 1 93 ? 6.215 10.343 -6.248 1.00 93.19 93 THR A CA 1
ATOM 773 C C . THR A 1 93 ? 4.695 10.151 -6.295 1.00 93.19 93 THR A C 1
ATOM 775 O O . THR A 1 93 ? 3.955 10.979 -5.762 1.00 93.19 93 THR A O 1
ATOM 778 N N . ASP A 1 94 ? 4.197 9.055 -6.877 1.00 92.56 94 ASP A N 1
ATOM 779 C CA . ASP A 1 94 ? 2.761 8.759 -6.855 1.00 92.56 94 ASP A CA 1
ATOM 780 C C . ASP A 1 94 ? 2.269 8.424 -5.442 1.00 92.56 94 ASP A C 1
ATOM 782 O O . ASP A 1 94 ? 1.191 8.878 -5.056 1.00 92.56 94 ASP A O 1
ATOM 786 N N . LEU A 1 95 ? 3.065 7.697 -4.647 1.00 92.12 95 LEU A N 1
ATOM 787 C CA . LEU A 1 95 ? 2.761 7.458 -3.230 1.00 92.12 95 LEU A CA 1
ATOM 788 C C . LEU A 1 95 ? 2.688 8.777 -2.450 1.00 92.12 95 LEU A C 1
ATOM 790 O O . LEU A 1 95 ? 1.746 8.982 -1.686 1.00 92.12 95 LEU A O 1
ATOM 794 N N . VAL A 1 96 ? 3.624 9.704 -2.690 1.00 91.31 96 VAL A N 1
ATOM 795 C CA . VAL A 1 96 ? 3.597 11.053 -2.096 1.00 91.31 96 VAL A CA 1
ATOM 796 C C . VAL A 1 96 ? 2.317 11.797 -2.492 1.00 91.31 96 VAL A C 1
ATOM 798 O O . VAL A 1 96 ? 1.665 12.389 -1.637 1.00 91.31 96 VAL A O 1
ATOM 801 N N . ALA A 1 97 ? 1.910 11.742 -3.763 1.00 88.12 97 ALA A N 1
ATOM 802 C CA . ALA A 1 97 ? 0.709 12.427 -4.253 1.00 88.12 97 ALA A CA 1
ATOM 803 C C . ALA A 1 97 ? -0.616 11.813 -3.751 1.00 88.12 97 ALA A C 1
ATOM 805 O O . ALA A 1 97 ? -1.659 12.491 -3.729 1.00 88.12 97 ALA A O 1
ATOM 806 N N . ALA A 1 98 ? -0.586 10.526 -3.395 1.00 87.00 98 ALA A N 1
ATOM 807 C CA . ALA A 1 98 ? -1.710 9.779 -2.843 1.00 87.00 98 ALA A CA 1
ATOM 808 C C . ALA A 1 98 ? -1.806 9.870 -1.312 1.00 87.00 98 ALA A C 1
ATOM 810 O O . ALA A 1 98 ? -2.895 9.669 -0.775 1.00 87.00 98 ALA A O 1
ATOM 811 N N . LYS A 1 99 ? -0.702 10.194 -0.623 1.00 82.00 99 LYS A N 1
ATOM 812 C CA . LYS A 1 99 ? -0.662 10.432 0.825 1.00 82.00 99 LYS A CA 1
ATOM 813 C C . LYS A 1 99 ? -1.607 11.586 1.189 1.00 82.00 99 LYS A C 1
ATOM 815 O O . LYS A 1 99 ? -1.440 12.705 0.704 1.00 82.00 99 LYS A O 1
ATOM 820 N N . GLY A 1 100 ? -2.598 11.311 2.038 1.00 61.62 100 GLY A N 1
ATOM 821 C CA . GLY A 1 100 ? -3.644 12.265 2.431 1.00 61.62 100 GLY A CA 1
ATOM 822 C C . GLY A 1 100 ? -4.689 11.656 3.350 1.00 61.62 100 GLY A C 1
ATOM 823 O O . GLY A 1 100 ? -5.592 10.957 2.840 1.00 61.62 100 GLY A O 1
#

Secondary structure (DSSP, 8-state):
-----SS-BPPPHHHHHHHHHTTS--SB-TTS-B----TT--HHHHHHHHHHHSHHHHHHHHHHH-SSS-S---EEEETTEEEE---SS--HHHHHHH--

Organism: NCBI:txid1033252

Radius of gyration: 13.86 Å; Cα contacts (8 Å, |Δi|>4): 90; chains: 1; bounding box: 31×32×32 Å

Nearest PDB structures (foldseek):
  8so9-assembl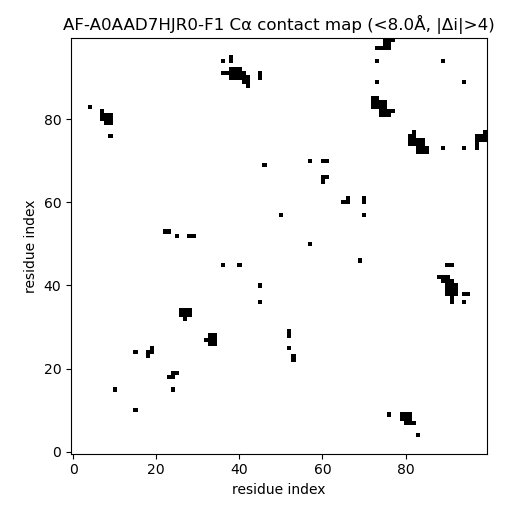y1_A  TM=5.004E-01  e=2.971E+00  Sus scrofa
  8soa-assembly1_A  TM=4.664E-01  e=3.174E+00  Sus scrofa

Foldseek 3Di:
DPPDPPAQFDDDPVRQVVCVVVLNHDQAFPVRHGDDDDQAFWQVRVLVSVCRSRVVVVVVCCVVPNDPDRPDFQWADDPGGIDTDDDPIDGSNNVVVRDD

Mean predicted aligned error: 5.62 Å

Solvent-accessible surface area (backbone atoms only — not comparable to full-atom values): 6199 Å² total; per-residue (Å²): 132,81,88,65,71,88,59,48,52,50,78,50,73,70,53,46,54,53,29,39,77,70,64,74,44,76,82,42,44,96,86,69,44,75,75,82,85,53,59,88,34,46,48,70,57,51,50,56,50,52,39,66,71,32,47,72,60,45,54,51,46,32,74,75,70,47,76,90,61,80,95,71,78,56,58,29,52,56,92,63,28,44,42,77,59,88,67,98,72,57,38,20,54,53,54,61,73,32,62,106